Protein AF-A0A2H3BSZ5-F1 (afdb_monomer_lite)

Structure (mmCIF, N/CA/C/O backbone):
data_AF-A0A2H3BSZ5-F1
#
_entry.id   AF-A0A2H3BSZ5-F1
#
loop_
_atom_site.group_PDB
_atom_site.id
_atom_site.type_symbol
_atom_site.label_atom_id
_atom_site.label_alt_id
_atom_site.label_comp_id
_atom_site.label_asym_id
_atom_site.label_entity_id
_atom_site.label_seq_id
_atom_site.pdbx_PDB_ins_code
_atom_site.Cartn_x
_atom_site.Cartn_y
_atom_site.Cartn_z
_atom_site.occupancy
_ato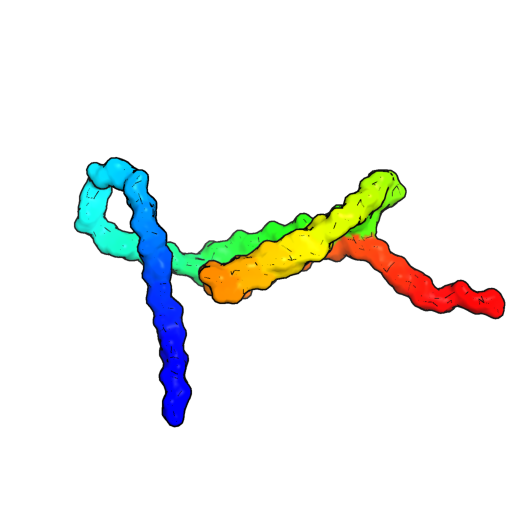m_site.B_iso_or_equiv
_atom_site.auth_seq_id
_atom_site.auth_comp_id
_atom_site.auth_asym_id
_atom_site.auth_atom_id
_atom_site.pdbx_PDB_model_num
ATOM 1 N N . MET A 1 1 ? 14.586 -20.436 -25.587 1.00 33.38 1 MET A N 1
ATOM 2 C CA . MET A 1 1 ? 15.449 -19.279 -25.259 1.00 33.38 1 MET A CA 1
ATOM 3 C C . MET A 1 1 ? 14.551 -18.147 -24.789 1.00 33.38 1 MET A C 1
ATOM 5 O O . MET A 1 1 ? 13.909 -17.521 -25.618 1.00 33.38 1 MET A O 1
ATOM 9 N N . ILE A 1 2 ? 14.413 -17.951 -23.477 1.00 38.78 2 ILE A N 1
ATOM 10 C CA . ILE A 1 2 ? 13.613 -16.844 -22.933 1.00 38.78 2 ILE A CA 1
ATOM 11 C C . ILE A 1 2 ? 14.589 -15.709 -22.640 1.00 38.78 2 ILE A C 1
ATOM 13 O O . ILE A 1 2 ? 15.422 -15.817 -21.743 1.00 38.78 2 ILE A O 1
ATOM 17 N N . TYR A 1 3 ? 14.534 -14.656 -23.448 1.00 37.38 3 TYR A N 1
ATOM 18 C CA . TYR A 1 3 ? 15.286 -13.432 -23.207 1.00 37.38 3 TYR A CA 1
ATOM 19 C C . TYR A 1 3 ? 14.724 -12.765 -21.946 1.00 37.38 3 TYR A C 1
ATOM 21 O O . TYR A 1 3 ? 13.537 -12.453 -21.870 1.00 37.38 3 TYR A O 1
ATOM 29 N N . LYS A 1 4 ? 15.565 -12.536 -20.931 1.00 41.31 4 LYS A N 1
ATOM 30 C CA . LYS A 1 4 ? 15.226 -11.566 -19.888 1.00 41.31 4 LYS A CA 1
ATOM 31 C C . LYS A 1 4 ? 15.375 -10.183 -20.502 1.00 41.31 4 LYS A C 1
ATOM 33 O O . LYS A 1 4 ? 16.490 -9.733 -20.747 1.00 41.31 4 LYS A O 1
ATOM 38 N N . ALA A 1 5 ? 14.249 -9.534 -20.775 1.00 39.22 5 ALA A N 1
ATOM 39 C CA . ALA A 1 5 ? 14.234 -8.123 -21.107 1.00 39.22 5 ALA A CA 1
ATOM 40 C C . ALA A 1 5 ? 14.760 -7.344 -19.892 1.00 39.22 5 ALA A C 1
ATOM 42 O O . ALA A 1 5 ? 14.117 -7.283 -18.844 1.00 39.22 5 ALA A O 1
ATOM 43 N N . THR A 1 6 ? 15.964 -6.790 -20.017 1.00 45.56 6 THR A N 1
ATOM 44 C CA . THR A 1 6 ? 16.442 -5.728 -19.134 1.00 45.56 6 THR A CA 1
ATOM 45 C C . THR A 1 6 ? 15.443 -4.587 -19.241 1.00 45.56 6 THR A C 1
ATOM 47 O O . THR A 1 6 ? 15.243 -4.057 -20.332 1.00 45.56 6 THR A O 1
ATOM 50 N N . VAL A 1 7 ? 14.785 -4.256 -18.131 1.00 56.00 7 VAL A N 1
ATOM 51 C CA . VAL A 1 7 ? 13.816 -3.159 -18.046 1.00 56.00 7 VAL A CA 1
ATOM 52 C C . VAL A 1 7 ? 14.505 -1.887 -18.556 1.00 56.00 7 VAL A C 1
ATOM 54 O O . VAL A 1 7 ? 15.462 -1.437 -17.920 1.00 56.00 7 VAL A O 1
ATOM 57 N N . PRO A 1 8 ? 14.106 -1.316 -19.705 1.00 45.34 8 PRO A N 1
ATOM 58 C CA . PRO A 1 8 ? 14.692 -0.067 -20.145 1.00 45.34 8 PRO A CA 1
ATOM 59 C C . PRO A 1 8 ? 14.149 1.025 -19.226 1.00 45.34 8 PRO A C 1
ATOM 61 O O . PRO A 1 8 ? 12.936 1.131 -19.036 1.00 45.34 8 PRO A O 1
ATOM 64 N N . CYS A 1 9 ? 15.046 1.817 -18.631 1.00 50.50 9 CYS A N 1
ATOM 65 C CA . CYS A 1 9 ? 14.680 2.995 -17.852 1.00 50.50 9 CYS A CA 1
ATOM 66 C C . CYS A 1 9 ? 13.657 3.816 -18.642 1.00 50.50 9 CYS A C 1
ATOM 68 O O . CYS A 1 9 ? 13.978 4.383 -19.687 1.00 50.50 9 CYS A O 1
ATOM 70 N N . ARG A 1 10 ? 12.415 3.862 -18.156 1.00 46.81 10 ARG A N 1
ATOM 71 C CA . ARG A 1 10 ? 11.348 4.634 -18.785 1.00 46.81 10 ARG A CA 1
ATOM 72 C C . ARG A 1 10 ? 11.601 6.102 -18.462 1.00 46.81 10 ARG A C 1
ATOM 74 O O . ARG A 1 10 ? 11.209 6.601 -17.411 1.00 46.81 10 ARG A O 1
ATOM 81 N N . SER A 1 11 ? 12.324 6.785 -19.341 1.00 46.22 11 SER A N 1
ATOM 82 C CA . SER A 1 11 ? 12.548 8.223 -19.264 1.00 46.22 11 SER A CA 1
ATOM 83 C C . SER A 1 11 ? 11.219 8.942 -19.488 1.00 46.22 11 SER A C 1
ATOM 85 O O . SER A 1 11 ? 10.783 9.158 -20.615 1.00 46.22 11 SER A O 1
ATOM 87 N N . VAL A 1 12 ? 10.544 9.305 -18.398 1.00 52.34 12 VAL A N 1
ATOM 88 C CA . VAL A 1 12 ? 9.424 10.248 -18.454 1.00 52.34 12 VAL A CA 1
ATOM 89 C C . VAL A 1 12 ? 10.009 11.606 -18.861 1.00 52.34 12 VAL A C 1
ATOM 91 O O . VAL A 1 12 ? 10.893 12.101 -18.155 1.00 52.34 12 VAL A O 1
ATOM 94 N N . PRO A 1 13 ? 9.576 12.234 -19.972 1.00 42.75 13 PRO A N 1
ATOM 95 C CA . PRO A 1 13 ? 10.080 13.545 -20.359 1.00 42.75 13 PRO A CA 1
ATOM 96 C C . PRO A 1 13 ? 9.603 14.596 -19.353 1.00 42.75 13 PRO A C 1
ATOM 98 O O . PRO A 1 13 ? 8.512 15.155 -19.463 1.00 42.75 13 PRO A O 1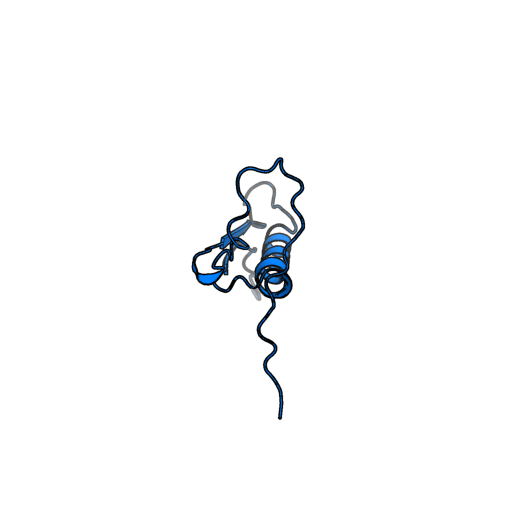
ATOM 101 N N . ARG A 1 14 ? 10.416 14.870 -18.333 1.00 51.94 14 ARG A N 1
ATOM 102 C CA . ARG A 1 14 ? 10.190 15.985 -17.416 1.00 51.94 14 ARG A CA 1
ATOM 103 C C . ARG A 1 14 ? 10.609 17.256 -18.158 1.00 51.94 14 ARG A C 1
ATOM 105 O O . ARG A 1 14 ? 11.797 17.527 -18.303 1.00 51.94 14 ARG A O 1
ATOM 112 N N . LYS A 1 15 ? 9.643 18.016 -18.688 1.00 49.19 15 LYS A N 1
ATOM 113 C CA . LYS A 1 15 ? 9.895 19.375 -19.197 1.00 49.19 15 LYS A CA 1
ATOM 114 C C . LYS A 1 15 ? 10.235 20.267 -18.003 1.00 49.19 15 LYS A C 1
ATOM 116 O O . LYS A 1 15 ? 9.354 20.809 -17.347 1.00 49.19 15 LYS A O 1
ATOM 121 N N . SER A 1 16 ? 11.518 20.380 -17.697 1.00 55.28 16 SER A N 1
ATOM 122 C CA . SER A 1 16 ? 12.072 21.366 -16.769 1.00 55.28 16 SER A CA 1
ATOM 123 C C . SER A 1 16 ? 13.178 22.129 -17.508 1.00 55.28 16 SER A C 1
ATOM 125 O O . SER A 1 16 ? 13.860 21.510 -18.329 1.00 55.28 16 SER A O 1
ATOM 127 N N . PRO A 1 17 ? 13.323 23.454 -17.313 1.00 52.31 17 PRO A N 1
ATOM 128 C CA . PRO A 1 17 ? 14.168 24.282 -18.166 1.00 5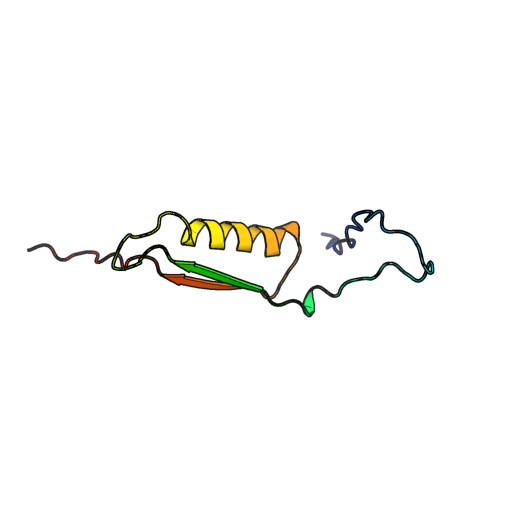2.31 17 PRO A CA 1
ATOM 129 C C . PRO A 1 17 ? 15.625 23.842 -18.043 1.00 52.31 17 PRO A C 1
ATOM 131 O O . PRO A 1 17 ? 16.159 23.674 -16.950 1.00 52.31 17 PRO A O 1
ATOM 134 N N . SER A 1 18 ? 16.224 23.612 -19.199 1.00 58.00 18 SER A N 1
ATOM 135 C CA . SER A 1 18 ? 17.536 23.023 -19.414 1.00 58.00 18 SER A CA 1
ATOM 136 C C . SER A 1 18 ? 18.682 23.841 -18.825 1.00 58.00 18 SER A C 1
ATOM 138 O O . SER A 1 18 ? 18.883 24.984 -19.231 1.00 58.00 18 SER A O 1
ATOM 140 N N . LEU A 1 19 ? 19.534 23.190 -18.037 1.00 49.19 19 LEU A N 1
ATOM 141 C CA . LEU A 1 19 ? 20.966 23.471 -18.023 1.00 49.19 19 LEU A CA 1
ATOM 142 C C . LEU A 1 19 ? 21.701 22.130 -18.157 1.00 49.19 19 LEU A C 1
ATOM 144 O O . LEU A 1 19 ? 21.453 21.209 -17.391 1.00 49.19 19 LEU A O 1
ATOM 148 N N . THR A 1 20 ? 22.528 22.058 -19.204 1.00 47.03 20 THR A N 1
ATOM 149 C CA . THR A 1 20 ? 23.474 20.994 -19.596 1.00 47.03 20 THR A CA 1
ATOM 150 C C . THR A 1 20 ? 22.908 19.600 -19.935 1.00 47.03 20 THR A C 1
ATOM 152 O O . THR A 1 20 ? 22.507 18.792 -19.106 1.00 47.03 20 THR A O 1
ATOM 155 N N . ARG A 1 21 ? 22.949 19.280 -21.237 1.00 58.75 21 ARG A N 1
ATOM 156 C CA . ARG A 1 21 ? 22.742 17.943 -21.814 1.00 58.75 21 ARG A CA 1
ATOM 157 C C . ARG A 1 21 ? 23.879 17.008 -21.376 1.00 58.75 21 ARG A C 1
ATOM 159 O O . ARG A 1 21 ? 24.844 16.855 -22.117 1.00 58.75 21 ARG A O 1
ATOM 166 N N . SER A 1 22 ? 23.754 16.376 -20.211 1.00 51.66 22 SER A N 1
ATOM 167 C CA . SER A 1 22 ? 24.736 15.405 -19.712 1.00 51.66 22 SER A CA 1
ATOM 168 C C . SER A 1 22 ? 24.042 14.154 -19.179 1.00 51.66 22 SER A C 1
ATOM 170 O O . SER A 1 22 ? 23.677 14.110 -18.014 1.00 51.66 22 SER A O 1
ATOM 172 N N . ALA A 1 23 ? 23.913 13.154 -20.059 1.00 60.34 23 ALA A N 1
ATOM 173 C CA . ALA A 1 23 ? 23.430 11.789 -19.825 1.00 60.34 23 ALA A CA 1
ATOM 174 C C . ALA A 1 23 ? 22.007 11.646 -19.229 1.00 60.34 23 ALA A C 1
ATOM 176 O O . ALA A 1 23 ? 21.588 12.419 -18.373 1.00 60.34 23 ALA A O 1
ATOM 177 N N . PRO A 1 24 ? 21.218 10.637 -19.646 1.00 60.53 24 PRO A N 1
ATOM 178 C CA . PRO A 1 24 ? 20.039 10.263 -18.875 1.00 60.53 24 PRO A CA 1
ATOM 179 C C . PRO A 1 24 ? 20.493 9.953 -17.444 1.00 60.53 24 PRO A C 1
ATOM 181 O O . PRO A 1 24 ? 21.344 9.086 -17.239 1.00 60.53 24 PRO A O 1
ATOM 184 N N . HIS A 1 25 ? 19.957 10.674 -16.457 1.00 62.47 25 HIS A N 1
ATOM 185 C CA . HIS A 1 25 ? 20.146 10.333 -15.053 1.00 62.47 25 HIS A CA 1
ATOM 186 C C . HIS A 1 25 ? 19.488 8.970 -14.820 1.00 62.47 25 HIS A C 1
ATOM 188 O O . HIS A 1 25 ? 18.286 8.874 -14.577 1.00 62.47 25 HIS A O 1
ATOM 194 N N . CYS A 1 26 ? 20.269 7.902 -14.977 1.00 67.12 26 CYS A N 1
ATOM 195 C CA . CYS A 1 26 ? 19.863 6.563 -14.598 1.00 67.12 26 CYS A CA 1
ATOM 196 C C . CYS A 1 26 ? 19.834 6.537 -13.073 1.00 67.12 26 CYS A C 1
ATOM 198 O O . CYS A 1 26 ? 20.867 6.457 -12.407 1.00 67.12 26 CYS A O 1
ATOM 200 N N . VAL A 1 27 ? 18.640 6.725 -12.525 1.00 68.69 27 VAL A N 1
ATOM 201 C CA . VAL A 1 27 ? 18.406 6.631 -11.094 1.00 68.69 27 VAL A CA 1
ATOM 202 C C . VAL A 1 27 ? 18.470 5.153 -10.726 1.00 68.69 27 VAL A C 1
ATOM 204 O O . VAL A 1 27 ? 17.623 4.363 -11.138 1.00 68.69 27 VAL A 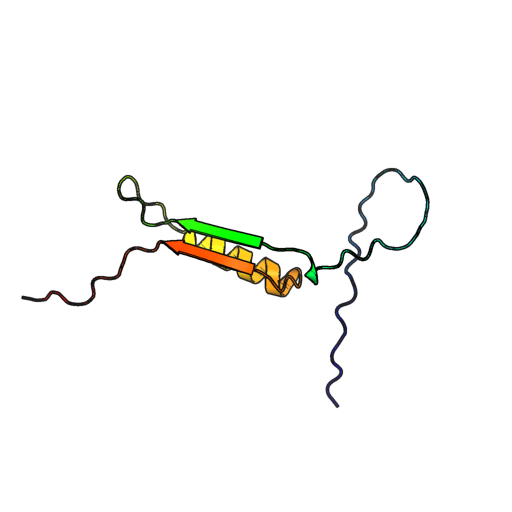O 1
ATOM 207 N N . ASP A 1 28 ? 19.505 4.778 -9.979 1.00 73.12 28 ASP A N 1
ATOM 208 C CA . ASP A 1 28 ? 19.694 3.410 -9.508 1.00 73.12 28 ASP A CA 1
ATOM 209 C C . ASP A 1 28 ? 18.623 3.049 -8.470 1.00 73.12 28 ASP A C 1
ATOM 211 O O . ASP A 1 28 ? 18.752 3.350 -7.281 1.00 73.12 28 ASP A O 1
ATOM 215 N N . ALA A 1 29 ? 17.566 2.380 -8.935 1.00 71.75 29 ALA A N 1
ATOM 216 C CA . ALA A 1 29 ? 16.446 1.917 -8.121 1.00 71.75 29 ALA A CA 1
ATOM 217 C C . ALA A 1 29 ? 16.875 0.990 -6.963 1.00 71.75 29 ALA A C 1
ATOM 219 O O . ALA A 1 29 ? 16.141 0.867 -5.984 1.00 71.75 29 ALA A O 1
ATOM 220 N N . SER A 1 30 ? 18.063 0.367 -7.027 1.00 75.50 30 SER A N 1
ATOM 221 C CA . SER A 1 30 ? 18.567 -0.498 -5.949 1.00 75.50 30 SER A CA 1
ATOM 222 C C . SER A 1 30 ? 18.913 0.268 -4.669 1.00 75.50 30 SER A C 1
ATOM 224 O O . SER A 1 30 ? 18.958 -0.319 -3.588 1.00 75.50 30 SER A O 1
ATOM 226 N N . ARG A 1 31 ? 19.104 1.589 -4.772 1.00 81.31 31 ARG A N 1
ATOM 227 C CA . ARG A 1 31 ? 19.411 2.475 -3.643 1.00 81.31 31 ARG A CA 1
ATOM 228 C C . ARG A 1 31 ? 18.177 3.100 -3.002 1.00 81.31 31 ARG A C 1
ATOM 230 O O . ARG A 1 31 ? 18.321 3.853 -2.041 1.00 81.31 31 ARG A O 1
ATOM 237 N N . PHE A 1 32 ? 16.985 2.806 -3.515 1.00 84.44 32 PHE A N 1
ATOM 238 C CA . PHE A 1 32 ? 15.733 3.311 -2.966 1.00 84.44 32 PHE A CA 1
ATOM 239 C C . PHE A 1 32 ? 15.145 2.298 -2.001 1.00 84.44 32 PHE A C 1
ATOM 241 O O . PHE A 1 32 ? 15.166 1.094 -2.253 1.00 84.44 32 PHE A O 1
ATOM 248 N N . TRP A 1 33 ? 14.634 2.826 -0.896 1.00 89.56 33 TRP A N 1
ATOM 249 C CA . TRP A 1 33 ? 13.989 2.076 0.166 1.00 89.56 33 TRP A CA 1
ATOM 250 C C . TRP A 1 33 ? 12.647 2.732 0.433 1.00 89.56 33 TRP A C 1
ATOM 252 O O . TRP A 1 33 ? 12.578 3.950 0.602 1.00 89.56 33 TRP A O 1
ATOM 262 N N . SER A 1 34 ? 11.603 1.915 0.472 1.00 90.62 34 SER A N 1
ATOM 263 C CA . SER A 1 34 ? 10.241 2.370 0.724 1.00 90.62 34 SER A CA 1
ATOM 264 C C . SER A 1 34 ? 9.674 1.622 1.918 1.00 90.62 34 SER A C 1
ATOM 266 O O . SER A 1 34 ? 9.717 0.392 1.969 1.00 90.62 34 SER A O 1
ATOM 268 N N . VAL A 1 35 ? 9.142 2.373 2.879 1.00 94.12 35 VAL A N 1
ATOM 269 C CA . VAL A 1 35 ? 8.422 1.830 4.032 1.00 94.12 35 VAL A CA 1
ATOM 270 C C . VAL A 1 35 ? 6.965 2.237 3.895 1.00 94.12 35 VAL A C 1
ATOM 272 O O . VAL A 1 35 ? 6.656 3.425 3.824 1.00 94.12 35 VAL A O 1
ATOM 275 N N . LEU A 1 36 ? 6.080 1.248 3.833 1.00 94.25 36 LEU A N 1
ATOM 276 C CA . LEU A 1 36 ? 4.642 1.445 3.696 1.00 94.25 36 LEU A CA 1
ATOM 277 C C . LEU A 1 36 ? 3.952 1.049 4.995 1.00 94.25 36 LEU A C 1
ATOM 279 O O . LEU A 1 36 ? 4.165 -0.054 5.503 1.00 94.25 36 LEU A O 1
ATOM 283 N N . ILE A 1 37 ? 3.126 1.954 5.520 1.00 93.19 37 ILE A N 1
ATOM 284 C CA . ILE A 1 37 ? 2.415 1.777 6.784 1.00 93.19 37 ILE A CA 1
ATOM 285 C C . ILE A 1 37 ? 0.917 1.879 6.518 1.00 93.19 37 ILE A C 1
ATOM 287 O O . ILE A 1 37 ? 0.432 2.926 6.100 1.00 93.19 37 ILE A O 1
ATOM 291 N N . GLY A 1 38 ? 0.197 0.790 6.774 1.00 94.38 38 GLY A N 1
ATOM 292 C CA . GLY A 1 38 ? -1.262 0.748 6.723 1.00 94.38 38 GLY A CA 1
ATOM 293 C C . GLY A 1 38 ? -1.818 0.332 8.080 1.00 94.38 38 GLY A C 1
ATOM 294 O O . GLY A 1 38 ? -1.461 -0.728 8.593 1.00 94.38 38 GLY A O 1
ATOM 295 N N . ILE A 1 39 ? -2.664 1.163 8.686 1.00 93.62 39 ILE A N 1
ATOM 296 C CA . ILE A 1 39 ? -3.227 0.914 10.019 1.00 93.62 39 ILE A CA 1
ATOM 297 C C . ILE A 1 39 ? -4.742 1.043 9.927 1.00 93.62 39 ILE A C 1
ATOM 299 O O . ILE A 1 39 ? -5.263 2.146 9.791 1.00 93.62 39 ILE A O 1
ATOM 303 N N . ASP A 1 40 ? -5.431 -0.087 10.044 1.00 92.44 40 ASP A N 1
ATOM 304 C CA . ASP A 1 40 ? -6.898 -0.129 10.100 1.00 92.44 40 ASP A CA 1
ATOM 305 C C . ASP A 1 40 ? -7.376 -0.254 11.554 1.00 92.44 40 ASP A C 1
ATOM 307 O O . ASP A 1 40 ? -8.374 0.336 11.966 1.00 92.44 40 ASP A O 1
ATOM 311 N N . ALA A 1 41 ? -6.619 -0.995 12.368 1.00 90.62 41 ALA A N 1
ATOM 312 C CA . ALA A 1 41 ? -7.013 -1.431 13.704 1.00 90.62 41 ALA A CA 1
ATOM 313 C C . ALA A 1 41 ? -6.779 -0.389 14.817 1.00 90.62 41 ALA A C 1
ATOM 315 O O . ALA A 1 41 ? -6.299 -0.738 15.895 1.00 90.62 41 ALA A O 1
ATOM 316 N N . TYR A 1 42 ? -7.094 0.887 14.576 1.00 88.00 42 TYR A N 1
ATOM 317 C CA . TYR A 1 42 ? -7.106 1.886 15.650 1.00 88.00 42 TYR A CA 1
ATOM 318 C C . TYR A 1 42 ? -8.178 1.538 16.695 1.00 88.00 42 TYR A C 1
ATOM 320 O O . TYR A 1 42 ? -9.328 1.279 16.344 1.00 88.00 42 TYR A O 1
ATOM 328 N N . GLU A 1 43 ? -7.813 1.563 17.985 1.00 87.50 43 GLU A N 1
ATOM 329 C CA . GLU A 1 43 ? -8.723 1.225 19.097 1.00 87.50 43 GLU A CA 1
ATOM 330 C C . GLU A 1 43 ? -9.944 2.150 19.166 1.00 87.50 43 GLU A C 1
ATOM 332 O O . GLU A 1 43 ? -11.051 1.720 19.485 1.00 87.50 43 GLU A O 1
ATOM 337 N N . ARG A 1 44 ? -9.746 3.435 18.855 1.00 90.00 44 ARG A N 1
ATOM 338 C CA . ARG A 1 44 ? -10.813 4.428 18.729 1.00 90.00 44 ARG A CA 1
ATOM 339 C C . ARG A 1 44 ? -10.870 4.883 17.280 1.00 90.00 44 ARG A C 1
ATOM 341 O O . ARG A 1 44 ? -9.870 5.375 16.768 1.00 90.00 44 ARG A O 1
ATOM 348 N N . ASN A 1 45 ? -12.047 4.768 16.666 1.00 87.12 45 ASN A N 1
ATOM 349 C CA . ASN A 1 45 ? -12.304 5.118 15.265 1.00 87.12 45 ASN A CA 1
ATOM 350 C C . ASN A 1 45 ? -11.440 4.303 14.284 1.00 87.12 45 ASN A C 1
ATOM 352 O O . ASN A 1 45 ? -10.528 4.855 13.668 1.00 87.12 45 ASN A O 1
ATOM 356 N N . PRO A 1 46 ? -11.709 2.992 14.138 1.00 89.44 46 PRO A N 1
ATOM 357 C CA . PRO A 1 46 ? -10.973 2.155 13.200 1.00 89.44 46 PRO A CA 1
ATOM 358 C C . PRO A 1 46 ? -11.080 2.718 11.783 1.00 89.44 46 PRO A C 1
ATOM 360 O O . PRO A 1 46 ? -12.167 3.089 11.323 1.00 89.44 46 PRO A O 1
ATOM 363 N N . LEU A 1 47 ? -9.943 2.760 11.096 1.00 90.75 47 LEU A N 1
ATOM 364 C CA . LEU A 1 47 ? -9.896 3.113 9.686 1.00 90.75 47 LEU A CA 1
ATOM 365 C C . LEU A 1 47 ? -10.200 1.871 8.853 1.00 90.75 47 LEU A C 1
ATOM 367 O O . LEU A 1 47 ? -10.053 0.734 9.305 1.00 90.75 47 LEU A O 1
ATOM 371 N N . ARG A 1 48 ? -10.677 2.086 7.629 1.00 90.88 48 ARG A N 1
ATOM 372 C CA . ARG A 1 48 ? -11.002 1.002 6.706 1.00 90.88 48 ARG A CA 1
ATOM 373 C C . ARG A 1 48 ? -10.191 1.175 5.442 1.00 90.88 48 ARG A C 1
ATOM 375 O O . ARG A 1 48 ? -10.349 2.182 4.761 1.00 90.88 48 ARG A O 1
ATOM 382 N N . GLY A 1 49 ? -9.390 0.165 5.121 1.00 92.31 49 GLY A N 1
ATOM 383 C CA . GLY A 1 49 ? -8.720 0.074 3.833 1.00 92.31 49 GLY A CA 1
ATOM 384 C C . GLY A 1 49 ? -7.315 0.660 3.800 1.00 92.31 49 GLY A C 1
ATOM 385 O O . GLY A 1 49 ? -6.642 0.449 2.804 1.00 92.31 49 GLY A O 1
ATOM 386 N N . CYS A 1 50 ? -6.798 1.273 4.866 1.00 94.56 50 CYS A N 1
ATOM 387 C CA . CYS A 1 50 ? -5.420 1.770 4.894 1.00 94.56 50 CYS A CA 1
ATOM 388 C C . CYS A 1 50 ? -4.397 0.630 4.762 1.00 94.56 50 CYS A C 1
ATOM 390 O O . CYS A 1 50 ? -3.360 0.797 4.119 1.00 94.56 50 CYS A O 1
ATOM 392 N N . VAL A 1 51 ? -4.679 -0.551 5.326 1.00 94.00 51 VAL A N 1
ATOM 393 C CA . VAL A 1 51 ? -3.862 -1.757 5.087 1.00 94.00 51 VAL A CA 1
ATOM 394 C C . VAL A 1 51 ? -3.915 -2.172 3.615 1.00 94.00 51 VAL A C 1
ATOM 396 O O . VAL A 1 51 ? -2.881 -2.489 3.027 1.00 94.00 51 VAL A O 1
ATOM 399 N N . GLN A 1 52 ? -5.101 -2.139 3.006 1.00 94.62 52 GLN A N 1
ATOM 400 C CA . GLN A 1 52 ? -5.286 -2.499 1.601 1.00 94.62 52 GLN A CA 1
ATOM 401 C C . GLN A 1 52 ? -4.594 -1.500 0.664 1.00 94.62 52 GLN A C 1
ATOM 403 O O . GLN A 1 52 ? -3.915 -1.912 -0.273 1.00 94.62 52 GLN A O 1
ATOM 408 N N . ASP A 1 53 ? -4.689 -0.205 0.955 1.00 95.75 53 ASP A N 1
ATOM 409 C CA . ASP A 1 53 ? -4.023 0.864 0.216 1.00 95.75 53 ASP A CA 1
ATOM 410 C C . ASP A 1 53 ? -2.501 0.693 0.266 1.00 95.75 53 ASP A C 1
ATOM 412 O O . ASP A 1 53 ? -1.829 0.747 -0.765 1.00 95.75 53 ASP A O 1
ATOM 416 N N . ALA A 1 54 ? -1.941 0.387 1.443 1.00 95.19 54 ALA A N 1
ATOM 417 C CA . ALA A 1 54 ? -0.513 0.109 1.588 1.00 95.19 54 ALA A CA 1
ATOM 418 C C . ALA A 1 54 ? -0.065 -1.119 0.769 1.00 95.19 54 ALA A C 1
ATOM 420 O O . ALA A 1 54 ? 1.049 -1.144 0.241 1.00 95.19 54 ALA A O 1
ATOM 421 N N . LEU A 1 55 ? -0.916 -2.139 0.627 1.00 95.19 55 LEU A N 1
ATOM 422 C CA . LEU A 1 55 ? -0.632 -3.293 -0.232 1.00 95.19 55 LEU A CA 1
ATOM 423 C C . LEU A 1 55 ? -0.692 -2.932 -1.721 1.00 95.19 55 LEU A C 1
ATOM 425 O O . LEU A 1 55 ? 0.184 -3.354 -2.473 1.00 95.19 55 LEU A O 1
ATOM 429 N N . LEU A 1 56 ? -1.661 -2.116 -2.139 1.00 96.06 56 LEU A N 1
ATOM 430 C CA . LEU A 1 56 ? -1.769 -1.649 -3.525 1.00 96.06 56 LEU A CA 1
ATOM 431 C C . LEU A 1 56 ? -0.554 -0.811 -3.932 1.00 96.06 56 LEU A C 1
ATOM 433 O O . LEU A 1 56 ? 0.026 -1.034 -4.995 1.00 96.06 56 LEU A O 1
ATOM 437 N N . ILE A 1 57 ? -0.116 0.103 -3.063 1.00 95.06 57 ILE A N 1
ATOM 438 C CA . ILE A 1 57 ? 1.090 0.899 -3.311 1.00 95.06 57 ILE A CA 1
ATOM 439 C C . ILE A 1 57 ? 2.330 0.007 -3.355 1.00 95.06 57 ILE A C 1
ATOM 441 O O . ILE A 1 57 ? 3.197 0.227 -4.197 1.00 95.06 57 ILE A O 1
ATOM 445 N N . ARG A 1 58 ? 2.418 -1.037 -2.521 1.00 94.25 58 ARG A N 1
ATOM 446 C CA . ARG A 1 58 ? 3.526 -1.998 -2.604 1.00 94.25 58 ARG A CA 1
ATOM 447 C C . ARG A 1 58 ? 3.600 -2.646 -3.983 1.00 94.25 58 ARG A C 1
ATOM 449 O O . ARG A 1 58 ? 4.684 -2.674 -4.559 1.00 94.25 58 ARG A O 1
ATOM 456 N N . SER A 1 59 ? 2.479 -3.161 -4.487 1.00 94.19 59 SER A N 1
ATOM 457 C CA . SER A 1 59 ? 2.421 -3.775 -5.817 1.00 94.19 59 SER A CA 1
ATOM 458 C C . SER A 1 59 ? 2.845 -2.783 -6.893 1.00 94.19 59 SER A C 1
ATOM 460 O O . SER A 1 59 ? 3.749 -3.082 -7.658 1.00 94.19 59 SER A O 1
ATOM 462 N N . PHE A 1 60 ? 2.323 -1.556 -6.864 1.00 93.25 60 PHE A N 1
ATOM 463 C CA . PHE A 1 60 ? 2.739 -0.502 -7.792 1.00 93.25 60 PHE A CA 1
ATOM 464 C C . PHE A 1 60 ? 4.255 -0.217 -7.7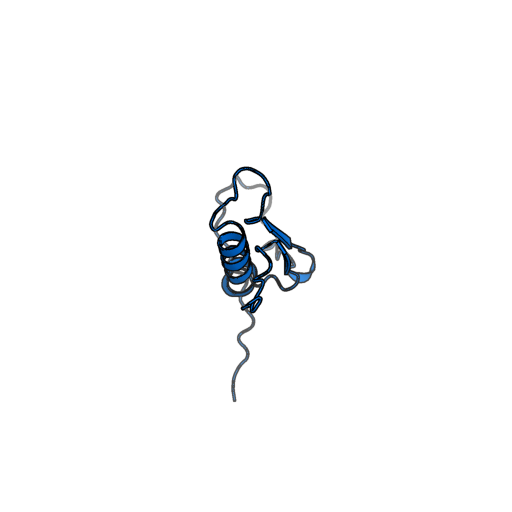44 1.00 93.25 60 PHE A C 1
ATOM 466 O O . PHE A 1 60 ? 4.920 -0.127 -8.777 1.00 93.25 60 PHE A O 1
ATOM 473 N N . LEU A 1 61 ? 4.845 -0.107 -6.548 1.00 90.69 61 LEU A N 1
ATOM 474 C CA . LEU A 1 61 ? 6.282 0.152 -6.401 1.00 90.69 61 LEU A CA 1
ATOM 475 C C . LEU A 1 61 ? 7.146 -0.991 -6.959 1.00 90.69 61 LEU A C 1
ATOM 477 O O . LEU A 1 61 ? 8.200 -0.726 -7.539 1.00 90.69 61 LEU A O 1
ATOM 481 N N . ILE A 1 62 ? 6.721 -2.243 -6.787 1.00 89.31 62 ILE A N 1
ATOM 482 C CA . ILE A 1 62 ? 7.467 -3.421 -7.247 1.00 89.31 62 ILE A CA 1
ATOM 483 C C . ILE A 1 62 ? 7.255 -3.649 -8.746 1.00 89.31 62 ILE A C 1
ATOM 485 O O . ILE A 1 62 ? 8.232 -3.779 -9.486 1.00 89.31 62 ILE A O 1
ATOM 489 N N . ASP A 1 63 ? 6.000 -3.671 -9.187 1.00 90.12 63 ASP A N 1
ATOM 490 C CA . ASP A 1 63 ? 5.604 -4.130 -10.517 1.00 90.12 63 ASP A CA 1
ATOM 491 C C . ASP A 1 63 ? 5.799 -3.036 -11.576 1.00 90.12 63 ASP A C 1
ATOM 493 O O . ASP A 1 63 ? 6.350 -3.302 -12.645 1.00 90.12 63 ASP A O 1
ATOM 497 N N . ASP A 1 64 ? 5.424 -1.791 -11.263 1.00 87.12 64 ASP A N 1
ATOM 498 C CA . ASP A 1 64 ? 5.462 -0.683 -12.225 1.00 87.12 64 ASP A CA 1
ATOM 499 C C . ASP A 1 64 ? 6.742 0.153 -12.125 1.00 87.12 64 ASP A C 1
ATOM 501 O O . ASP A 1 64 ? 7.236 0.668 -13.135 1.00 87.12 64 ASP A O 1
ATOM 505 N N . LEU A 1 65 ? 7.296 0.303 -10.914 1.00 84.38 65 LEU A N 1
ATOM 506 C CA . LEU A 1 65 ? 8.507 1.103 -10.679 1.00 84.38 65 LEU A CA 1
ATOM 507 C C . LEU A 1 65 ? 9.782 0.271 -10.485 1.00 84.38 65 LEU A C 1
ATOM 509 O O . LEU A 1 65 ? 10.873 0.843 -10.429 1.00 84.38 65 LEU A O 1
ATOM 513 N N . GLY A 1 66 ? 9.678 -1.058 -10.395 1.00 83.19 66 GLY A N 1
ATOM 514 C CA . GLY A 1 66 ? 10.833 -1.950 -10.265 1.00 83.19 66 GLY A CA 1
ATOM 515 C C . GLY A 1 66 ? 11.616 -1.789 -8.957 1.00 83.19 66 GLY A C 1
ATOM 516 O O . GLY A 1 66 ? 12.788 -2.180 -8.895 1.00 83.19 66 GLY A O 1
ATOM 517 N N . GLN A 1 67 ? 11.014 -1.202 -7.915 1.00 83.25 67 GLN A N 1
ATOM 518 C CA . GLN A 1 67 ? 11.644 -1.089 -6.603 1.00 83.25 67 GLN A CA 1
ATOM 519 C C . GLN A 1 67 ? 11.723 -2.461 -5.946 1.00 83.25 67 GLN A C 1
ATOM 521 O O . GLN A 1 67 ? 10.725 -3.151 -5.765 1.00 83.25 67 GLN A O 1
ATOM 526 N N . LYS A 1 68 ? 12.931 -2.851 -5.547 1.00 84.31 68 LYS A N 1
ATOM 527 C CA . LYS A 1 68 ? 13.172 -4.166 -4.937 1.00 84.31 68 LYS A CA 1
ATOM 528 C C . LYS A 1 68 ? 13.090 -4.139 -3.411 1.00 84.31 68 LYS A C 1
ATOM 530 O O . LYS A 1 68 ? 12.797 -5.163 -2.805 1.00 84.31 68 LYS A O 1
ATOM 535 N N . ASN A 1 69 ? 13.313 -2.974 -2.800 1.00 88.56 69 ASN A N 1
ATOM 536 C CA . ASN A 1 69 ? 13.393 -2.818 -1.348 1.00 88.56 69 ASN A CA 1
ATOM 537 C C . ASN A 1 69 ? 12.134 -2.117 -0.815 1.00 88.56 69 ASN A C 1
ATOM 539 O O . ASN A 1 69 ? 12.147 -0.919 -0.521 1.00 88.56 69 ASN A O 1
ATOM 543 N N . VAL A 1 70 ? 11.036 -2.867 -0.714 1.00 89.56 70 VAL A N 1
ATOM 544 C CA . VAL A 1 70 ? 9.762 -2.369 -0.173 1.00 89.56 70 VAL A CA 1
ATOM 545 C C . VAL A 1 70 ? 9.389 -3.161 1.076 1.00 89.56 70 VAL A C 1
ATOM 547 O O . VAL A 1 70 ? 9.226 -4.382 1.019 1.00 89.56 70 VAL A O 1
ATOM 550 N N . TYR A 1 71 ? 9.242 -2.456 2.197 1.00 92.94 71 TYR A N 1
ATOM 551 C CA . TYR A 1 71 ? 8.926 -3.022 3.505 1.00 92.94 71 TYR A CA 1
ATOM 552 C C . TYR A 1 71 ? 7.539 -2.581 3.943 1.00 92.94 71 TYR A C 1
ATOM 554 O O . TYR A 1 71 ? 7.239 -1.388 3.965 1.00 92.94 71 TYR A O 1
ATOM 562 N N . ASN A 1 72 ? 6.715 -3.548 4.338 1.00 89.62 72 ASN A N 1
ATOM 563 C CA . ASN A 1 72 ? 5.367 -3.277 4.809 1.00 89.62 72 ASN A CA 1
ATOM 564 C C . ASN A 1 72 ? 5.280 -3.444 6.316 1.00 89.62 72 ASN A C 1
ATOM 566 O O . ASN A 1 72 ? 5.747 -4.435 6.877 1.00 89.62 72 ASN A O 1
ATOM 570 N N . VAL A 1 73 ? 4.594 -2.495 6.936 1.00 88.50 73 VAL A N 1
ATOM 571 C CA . VAL A 1 73 ? 4.150 -2.560 8.319 1.00 88.50 73 VAL A CA 1
ATOM 572 C C . VAL A 1 73 ? 2.640 -2.390 8.296 1.00 88.50 73 VAL A C 1
ATOM 574 O O . VAL A 1 73 ? 2.124 -1.364 7.858 1.00 88.50 73 VAL A O 1
ATOM 577 N N . SER A 1 74 ? 1.917 -3.412 8.734 1.00 85.50 74 SER A N 1
ATOM 578 C CA . SER A 1 74 ? 0.458 -3.381 8.747 1.00 85.50 74 SER A CA 1
ATOM 579 C C . SER A 1 74 ? -0.085 -3.842 10.085 1.00 85.50 74 SER A C 1
ATOM 581 O O . SER A 1 74 ? 0.332 -4.888 10.584 1.00 85.50 74 SER A O 1
ATOM 583 N N . SER A 1 75 ? -1.061 -3.114 10.622 1.00 76.94 75 SER A N 1
ATOM 584 C CA . SER A 1 75 ? -1.885 -3.584 11.734 1.00 76.94 75 SER A CA 1
ATOM 585 C C . SER A 1 75 ? -3.331 -3.759 11.269 1.00 76.94 75 SER A C 1
ATOM 587 O O . SER A 1 75 ? -4.096 -2.810 11.082 1.00 76.94 75 SER A O 1
ATOM 589 N N . ALA A 1 76 ? -3.694 -5.023 11.070 1.00 67.88 76 ALA A N 1
ATOM 590 C CA . ALA A 1 76 ? -5.074 -5.455 10.916 1.00 67.88 76 ALA A CA 1
ATOM 591 C C . ALA A 1 76 ? -5.589 -5.982 12.268 1.00 67.88 76 ALA A C 1
ATOM 593 O O . ALA A 1 76 ? -4.784 -6.441 13.090 1.00 67.88 76 ALA A O 1
ATOM 594 N N . PRO A 1 77 ? -6.908 -5.940 12.527 1.00 59.75 77 PRO A N 1
ATOM 595 C CA . PRO A 1 77 ? -7.474 -6.563 13.714 1.00 59.75 77 PRO A CA 1
ATOM 596 C C . PRO A 1 77 ? -7.080 -8.044 13.730 1.00 59.75 77 PRO A C 1
ATOM 598 O O . PRO A 1 77 ? -7.228 -8.731 12.719 1.00 59.75 77 PRO A O 1
ATOM 601 N N . ARG A 1 78 ? -6.572 -8.553 14.860 1.00 53.81 78 ARG A N 1
ATOM 602 C CA . ARG A 1 78 ? -6.396 -10.001 15.039 1.00 53.81 78 ARG A CA 1
ATOM 603 C C . ARG A 1 78 ? -7.768 -10.647 14.861 1.00 53.81 78 ARG A C 1
ATOM 605 O O . ARG A 1 78 ? -8.650 -10.417 15.686 1.00 53.81 78 ARG A O 1
ATOM 612 N N . THR A 1 79 ? -7.942 -11.463 13.826 1.00 51.12 79 THR A N 1
ATOM 613 C CA . THR A 1 79 ? -9.062 -12.399 13.755 1.00 51.12 79 THR A CA 1
ATOM 614 C C . THR A 1 79 ? -8.929 -13.327 14.959 1.00 51.12 79 THR A C 1
ATOM 616 O O . THR A 1 79 ? -8.119 -14.250 14.950 1.00 51.12 79 THR A O 1
ATOM 619 N N . GLN A 1 80 ? -9.663 -13.059 16.040 1.00 51.38 80 GLN A N 1
ATOM 620 C CA . GLN A 1 80 ? -9.877 -14.055 17.082 1.00 51.38 80 GLN A CA 1
ATOM 621 C C . GLN A 1 80 ? -10.804 -15.108 16.472 1.00 51.38 80 GLN A C 1
ATOM 623 O O . GLN A 1 80 ? -12.024 -15.005 16.561 1.00 51.38 80 GLN A O 1
ATOM 628 N N . SER A 1 81 ? -10.237 -16.079 15.755 1.00 51.00 81 SER A N 1
ATOM 629 C CA . SER A 1 81 ? -10.992 -17.267 15.392 1.00 51.00 81 SER A CA 1
ATOM 630 C C . SER A 1 81 ? -11.133 -18.142 16.634 1.00 51.00 81 SER A C 1
ATOM 632 O O . SER A 1 81 ? -10.131 -18.592 17.187 1.00 51.00 81 SER A O 1
ATOM 634 N N . LEU A 1 82 ? -12.388 -18.427 16.975 1.00 51.38 82 LEU A N 1
ATOM 635 C CA . LEU A 1 82 ? -12.839 -19.550 17.792 1.00 51.38 82 LEU A CA 1
ATOM 636 C C . LEU A 1 82 ? -12.660 -19.424 19.315 1.00 51.38 82 LEU A C 1
ATOM 638 O O . LEU A 1 82 ? -12.004 -20.237 19.955 1.00 51.38 82 LEU A O 1
ATOM 642 N N . ALA A 1 83 ? -13.365 -18.464 19.912 1.00 50.31 83 ALA A N 1
ATOM 643 C CA . ALA A 1 83 ? -14.061 -18.754 21.161 1.00 50.31 83 ALA A CA 1
ATOM 644 C C . ALA A 1 83 ? -15.522 -19.046 20.794 1.00 50.31 83 ALA A C 1
ATOM 646 O O . ALA A 1 83 ? -16.261 -18.143 20.414 1.00 50.31 83 ALA A O 1
ATOM 647 N N . ASN A 1 84 ? -15.900 -20.320 20.826 1.00 43.44 84 ASN A N 1
ATOM 648 C CA . ASN A 1 84 ? -17.292 -20.745 20.923 1.00 43.44 84 ASN A CA 1
ATOM 649 C C . ASN A 1 84 ? -17.409 -21.663 22.156 1.00 43.44 84 ASN A C 1
ATOM 651 O O . ASN A 1 84 ? -16.397 -22.259 22.531 1.00 43.44 84 ASN A O 1
ATOM 655 N N . PRO A 1 85 ? -18.593 -21.668 22.792 1.00 54.31 85 PRO A N 1
ATOM 656 C CA . PRO A 1 85 ? -18.793 -21.714 24.246 1.00 54.31 85 PRO A CA 1
ATOM 657 C C . PRO A 1 85 ? -18.476 -23.045 24.928 1.00 54.31 85 PRO A C 1
ATOM 659 O O . PRO A 1 85 ? -18.595 -24.102 24.269 1.00 54.31 85 PRO A O 1
#

Radius of gyration: 20.2 Å; chains: 1; bounding box: 44×46×50 Å

Foldseek 3Di:
DDDDPPPPPPPDPDPDDDDDPDDDPPDDLAPDAEEQEFEQPDVPPGHPCSLVVSVVVVCCCCPVVVRPHYHYDYDDPPPPPDDDD

Sequence (85 aa):
MIYKATVPCRSVPRKSPSLTRSAPHCVDASRFWSVLIGIDAYERNPLRGCVQDALLIRSFLIDDLGQKNVYNVSSAPRTQSLANP

Organism: NCBI:txid1076256

pLDDT: mean 72.75, std 20.0, range [33.38, 96.06]

Secondary structure (DSSP, 8-state):
------------------S---------GGG--EEEEEE---SSS--SSHHHHHHHHHHIIIIIT----EEEEEE----------

=== Feature glossary ===
The record interleaves many kinds of information about one protein. Here is each kind framed as the question it answers.

Q: What known structures does this most resemble?
A: Structural nearest neighbors (via Foldseek easy-search vs the PDB). Reported per hit: target PDB id, E-value, and alignment TM-score. A TM-score above ~0.5 is the conventional threshold for 'same fold'.

Q: Where is each backbone atom in 3D?
A: The mmCIF table is the protein's shape written out atom by atom. For each backbone N, Cα, C, and carbonyl O, it records an (x, y, z) coordinate triple in Å plus the residue type, chain letter, and residue number.

Q: What are the backbone torsion angles?
A: The φ/ψ torsion pair specifies the backbone conformation at each residue. φ rotates about the N–Cα bond, ψ about the Cα–C bond. Steric clashes forbid most of the (φ, ψ) plane — the allowed regions (α-helix basin, β-sheet basin, left-handed helix) are the Ramachandran-allowed regions.

Q: Which residues are buried vs exposed?
A: Solvent-accessible surface area (SASA) is the area in Å² traced out by the centre of a 1.4 Å probe sphere (a water molecule) rolled over the protein's van der Waals surface (Shrake–Rupley / Lee–Richards construction). Buried residues have near-zero SASA; fully exposed residues can exceed 200 Å². The total SASA scales roughly with the number of surface residues.

Q: How confident is the AlphaFold model at each residue?
A: pLDDT is the predicted lDDT-Cα score: AlphaFold's confidence that the local environment of each residue (all inter-atomic distances within 15 Å) is correctly placed. It is a per-residue number between 0 and 100, with higher meaning more reliable.

Q: What does the local fold look like, residue by residue?
A: 3Di is Foldseek's structural alphabet. Each residue is assigned one of twenty discrete states based on how its Cα sits relative to its spatial (not sequential) neighbors. Aligning 3Di strings finds structural homologs roughly as well as full 3D superposition, but orders of magnitude faster.

Q: How big and how compact is the whole molecule?
A: Radius of gyration (Rg) is the root-mean-square distance of Cα atoms from their centroid — a single number for overall size and compactness. A globular domain of N residues has Rg ≈ 2.2·N^0.38 Å; an extended or disordered chain has a much larger Rg. The Cα contact count is the number of residue pairs whose Cα atoms are within 8 Å and are more than four positions apart in sequence — a standard proxy for tertiary packing density. The bounding box is the smallest axis-aligned box enclosing all Cα atoms.

Q: Which residues are in helices, strands, or loops?
A: DSSP 8-state secondary structure assigns each residue one of H (α-helix), G (3₁₀-helix), I (π-helix), E (extended β-strand), B (isolated β-bridge), T (hydrogen-bonded turn), S (bend), or '-' (coil). The assignment is computed from backbone hydrogen-bond geometry via the Kabsch–Sander algorithm.

Q: How mobile is each atom in the crystal?
A: Crystallographic B-factors measure how much each atom's electron density is smeared out, in Å². They rise in mobile loops and surface residues and fall in the buried interior. In AlphaFold models this column is r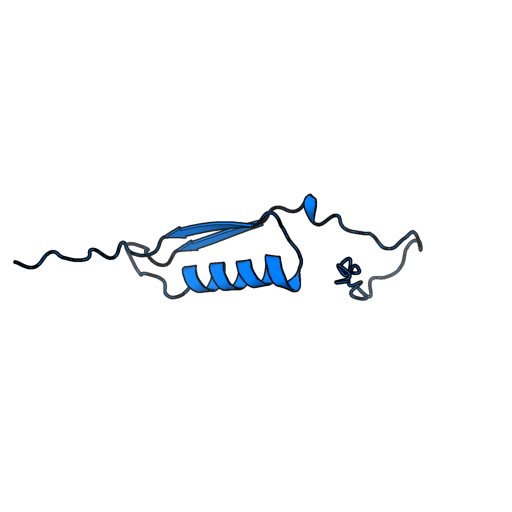epurposed to hold pLDDT instead.

Q: What if only a Cα trace is available?
A: P-SEA three-state annotation labels each residue as helix, strand, or coil based purely on the geometry of the Cα trace. It serves as a fallback when the full backbone (and thus DSSP) is unavailable.

Q: What family and function is it annotated with?
A: Database cross-references. InterPro integrates a dozen domain/family signature databases into unified entries with residue-range hits. GO terms attach function/process/location labels with evidence codes. CATH codes position the fold in a four-level structural taxonomy. Organism is the NCBI-taxonomy species name.

Q: Are the domains correctly placed relative to each other?
A: Predicted Aligned Error (PAE) is an AlphaFold confidence matrix: entry (i, j) is the expected error in the position of residue j, in ångströms, when the prediction is superimposed on the true structure at residue i. Low PAE within a block of residues means that block is internally rigid and well-predicted; high PAE between two blocks means their relative placement is uncertain even if each block individually is confident.

Q: What do the diagnostic plots show?
A: Three diagnostic plots accompany the record. The Cα contact map visualizes the tertiary structure as a 2D adjacency matrix (8 Å cutoff, sequence-local contacts suppressed). The Ramachandran plot shows the distribution of backbone (φ, ψ) torsions, with points in the α and β basins reflecting secondary structure content. The PAE plot shows AlphaFold's inter-residue confidence as a color matrix.

Q: What is the amino-acid chain?
A: Primary structure: the covalent order of the twenty standard amino acids along the backbone. Two proteins with the same sequence will (almost always) fold to the same structure; two with 30% identity often share a fold but not the details.

Q: What do the rendered images show?
A: The six renders are orthographic views along the three Cartesian axes in both directions. Representation (cartoon, sticks, or surface) and color scheme (sequence-rainbow or by-chain) vary across proteins so the training set covers all the common visualization conventions.